Protein AF-A0A238F6R2-F1 (afdb_monomer)

Mean predicted aligned error: 10.14 Å

Structure (mmCIF, N/CA/C/O backbone):
data_AF-A0A238F6R2-F1
#
_entry.id   AF-A0A238F6R2-F1
#
loop_
_atom_site.group_PDB
_atom_site.id
_atom_site.type_symbol
_atom_site.label_atom_id
_atom_site.label_alt_id
_atom_site.label_comp_id
_atom_site.label_asym_id
_atom_site.label_entity_id
_atom_site.label_seq_id
_atom_site.pdbx_PDB_ins_code
_atom_site.Cartn_x
_atom_site.Cartn_y
_atom_site.Cartn_z
_atom_site.occupancy
_atom_site.B_iso_or_equiv
_atom_site.auth_seq_id
_atom_site.auth_comp_id
_atom_site.auth_asym_id
_atom_site.auth_atom_id
_atom_site.pdbx_PDB_model_num
ATOM 1 N N . MET A 1 1 ? -12.306 14.542 40.434 1.00 49.81 1 MET A N 1
ATOM 2 C CA . MET A 1 1 ? -13.164 15.257 39.463 1.00 49.81 1 MET A CA 1
ATOM 3 C C . MET A 1 1 ? -12.364 15.356 38.168 1.00 49.81 1 MET A C 1
ATOM 5 O O . MET A 1 1 ? -11.427 16.124 38.155 1.00 49.81 1 MET A O 1
ATOM 9 N N . GLN A 1 2 ? -12.519 14.541 37.127 1.00 45.25 2 GLN A N 1
ATOM 10 C CA . GLN A 1 2 ? -13.717 13.973 36.511 1.00 45.25 2 GLN A CA 1
ATOM 11 C C . GLN A 1 2 ? -13.408 12.552 35.987 1.00 45.25 2 GLN A C 1
ATOM 13 O O . GLN A 1 2 ? -12.438 12.352 35.265 1.00 45.2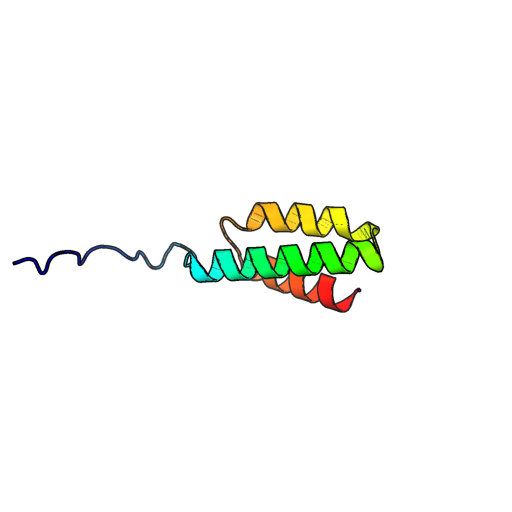5 2 GLN A O 1
ATOM 18 N N . LYS A 1 3 ? -14.240 11.569 36.345 1.00 52.56 3 LYS A N 1
ATOM 19 C CA . LYS A 1 3 ? -14.407 10.309 35.605 1.00 52.56 3 LYS A CA 1
ATOM 20 C C . LYS A 1 3 ? -15.708 10.489 34.837 1.00 52.56 3 LYS A C 1
ATOM 22 O O . LYS A 1 3 ? -16.734 10.467 35.495 1.00 52.56 3 LYS A O 1
ATOM 27 N N . ASN A 1 4 ? -15.644 10.767 33.535 1.00 48.47 4 ASN A N 1
ATOM 28 C CA . ASN A 1 4 ? -16.782 10.776 32.605 1.00 48.47 4 ASN A CA 1
ATOM 29 C C . ASN A 1 4 ? -16.250 10.867 31.166 1.00 48.47 4 ASN A C 1
ATOM 31 O O . ASN A 1 4 ? -16.141 11.959 30.619 1.00 48.47 4 ASN A O 1
ATOM 35 N N . LEU A 1 5 ? -15.902 9.727 30.568 1.00 59.31 5 LEU A N 1
ATOM 36 C CA . LEU A 1 5 ? -15.983 9.552 29.114 1.00 59.31 5 LEU A CA 1
ATOM 37 C C . LEU A 1 5 ? -16.139 8.060 28.784 1.00 59.31 5 LEU A C 1
ATOM 39 O O . LEU A 1 5 ? -15.370 7.471 28.036 1.00 59.31 5 LEU A O 1
ATOM 43 N N . LEU A 1 6 ? -17.120 7.426 29.429 1.00 57.97 6 LEU A N 1
ATOM 44 C CA . LEU A 1 6 ? -17.790 6.276 28.836 1.00 57.97 6 LEU A CA 1
ATOM 45 C C . LEU A 1 6 ? -18.814 6.862 27.867 1.00 57.97 6 LEU A C 1
ATOM 47 O O . LEU A 1 6 ? -19.783 7.436 28.351 1.00 57.97 6 LEU A O 1
ATOM 51 N N . LEU A 1 7 ? -18.589 6.774 26.557 1.00 49.81 7 LEU A N 1
ATOM 52 C CA . LEU A 1 7 ? -19.643 6.466 25.586 1.00 49.81 7 LEU A CA 1
ATOM 53 C C . LEU A 1 7 ? -19.038 6.346 24.180 1.00 49.81 7 LEU A C 1
ATOM 55 O O . LEU A 1 7 ? -18.516 7.309 23.631 1.00 49.81 7 LEU A O 1
ATOM 59 N N . GLU A 1 8 ? -19.171 5.140 23.634 1.00 47.72 8 GLU A N 1
ATOM 60 C CA . GLU A 1 8 ? -19.164 4.825 22.201 1.00 47.72 8 GLU A CA 1
ATOM 61 C C . GLU A 1 8 ? -17.810 4.873 21.486 1.00 47.72 8 GLU A C 1
ATOM 63 O O . GLU A 1 8 ? -17.620 5.567 20.492 1.00 47.72 8 GLU A O 1
ATOM 68 N N . LEU A 1 9 ? -16.892 3.990 21.893 1.00 55.34 9 LEU A N 1
ATOM 69 C CA . LEU A 1 9 ? -16.111 3.290 20.868 1.00 55.34 9 LEU A CA 1
ATOM 70 C C . LEU A 1 9 ? -17.033 2.243 20.250 1.00 55.34 9 LEU A C 1
ATOM 72 O O . LEU A 1 9 ? -17.009 1.067 20.598 1.00 55.34 9 LEU A O 1
ATOM 76 N N . ASP A 1 10 ? -17.923 2.758 19.414 1.00 46.44 10 ASP A N 1
ATOM 77 C CA . ASP A 1 10 ? -18.734 2.019 18.473 1.00 46.44 10 ASP A CA 1
ATOM 78 C C . ASP A 1 10 ? -17.841 1.016 17.723 1.00 46.44 10 ASP A C 1
ATOM 80 O O . ASP A 1 10 ? -16.9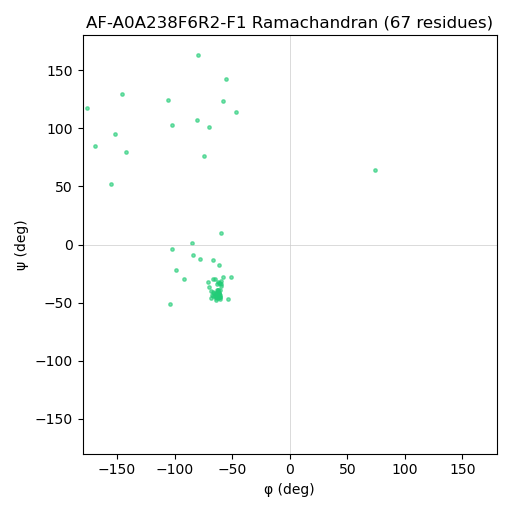41 1.390 16.964 1.00 46.44 10 ASP A O 1
ATOM 84 N N . GLU A 1 11 ? -18.102 -0.270 17.964 1.00 52.97 11 GLU A N 1
ATOM 85 C CA . GLU A 1 11 ? -17.502 -1.443 17.310 1.00 52.97 11 GLU A CA 1
ATOM 86 C C . GLU A 1 11 ? -17.743 -1.475 15.781 1.00 52.97 11 GLU A C 1
ATOM 88 O O . GLU A 1 11 ? -17.447 -2.472 15.126 1.00 52.97 11 GLU A O 1
ATOM 93 N N . SER A 1 12 ? -18.261 -0.394 15.182 1.00 54.94 12 SER A N 1
ATOM 94 C CA . SER A 1 12 ? -18.522 -0.266 13.746 1.00 54.94 12 SER A CA 1
ATOM 95 C C . SER A 1 12 ? -17.489 0.571 12.969 1.00 54.94 12 SER A C 1
ATOM 97 O O . SER A 1 12 ? -17.535 0.617 11.735 1.00 54.94 12 SER A O 1
ATOM 99 N N . THR A 1 13 ? -16.502 1.182 13.640 1.00 55.53 13 THR A N 1
ATOM 100 C CA . THR A 1 13 ? -15.422 1.926 12.964 1.00 55.53 13 THR A CA 1
ATOM 101 C C . THR A 1 13 ? -14.095 1.154 12.993 1.00 55.53 13 THR A C 1
ATOM 103 O O . THR A 1 13 ? -13.632 0.792 14.075 1.00 55.53 13 THR A O 1
ATOM 106 N N . PRO A 1 14 ? -13.445 0.883 11.837 1.00 55.69 14 PRO A N 1
ATOM 107 C CA . PRO A 1 14 ? -12.110 0.293 11.834 1.00 55.69 14 PRO A CA 1
ATOM 108 C C . PRO A 1 14 ? -11.188 1.217 1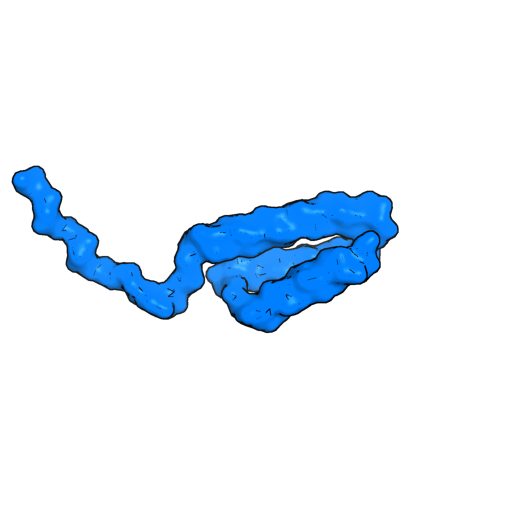2.621 1.00 55.69 14 PRO A C 1
ATOM 110 O O . PRO A 1 14 ? -11.112 2.417 12.343 1.00 55.69 14 PRO A O 1
ATOM 113 N N . THR A 1 15 ? -10.541 0.665 13.642 1.00 65.62 15 THR A N 1
ATOM 114 C CA . THR A 1 15 ? -9.776 1.446 14.614 1.00 65.62 15 THR A CA 1
ATOM 115 C C . THR A 1 15 ? -8.729 2.300 13.894 1.00 65.62 15 THR A C 1
ATOM 117 O O . THR A 1 15 ? -8.097 1.855 12.936 1.00 65.62 15 THR A O 1
ATOM 120 N N . GLU A 1 16 ? -8.490 3.531 14.355 1.00 67.31 16 GLU A N 1
ATOM 121 C CA . GLU A 1 16 ? -7.485 4.438 13.762 1.00 67.31 16 GLU A CA 1
ATOM 122 C C . GLU A 1 16 ? -6.099 3.761 13.610 1.00 67.31 16 GLU A C 1
ATOM 124 O O . GLU A 1 16 ? -5.335 4.031 12.679 1.00 67.31 16 GLU A O 1
ATOM 129 N N . HIS A 1 17 ? -5.810 2.783 14.475 1.00 73.25 17 HIS A N 1
ATOM 130 C CA . HIS A 1 17 ? -4.645 1.902 14.402 1.00 73.25 17 HIS A CA 1
ATOM 131 C C . HIS A 1 17 ? -4.625 0.992 13.159 1.00 73.25 17 HIS A C 1
ATOM 133 O O . HIS A 1 17 ? -3.575 0.821 12.536 1.00 73.25 17 HIS A O 1
ATOM 139 N N . GLU A 1 18 ? -5.754 0.400 12.768 1.00 75.06 18 GLU A N 1
ATOM 140 C CA . GLU A 1 18 ? -5.872 -0.430 11.560 1.00 75.06 18 GLU A CA 1
ATOM 141 C C . GLU A 1 18 ? -5.721 0.401 10.292 1.00 75.06 18 GLU A C 1
ATOM 143 O O . GLU A 1 18 ? -5.015 -0.003 9.365 1.00 75.06 18 GLU A O 1
ATOM 148 N N . ARG A 1 19 ? -6.307 1.598 10.286 1.00 79.19 19 ARG A N 1
ATOM 149 C CA . ARG A 1 19 ? -6.139 2.575 9.211 1.00 79.19 19 ARG A CA 1
ATOM 150 C C . ARG A 1 19 ? -4.682 2.998 9.048 1.00 79.19 19 ARG A C 1
ATOM 152 O O . ARG A 1 19 ? -4.165 3.006 7.931 1.00 79.19 19 ARG A O 1
ATOM 159 N N . THR A 1 20 ? -4.008 3.287 10.158 1.00 82.62 20 THR A N 1
ATOM 160 C CA . THR A 1 20 ? -2.586 3.653 10.162 1.00 82.62 20 THR A CA 1
ATOM 161 C C . THR A 1 20 ? -1.718 2.512 9.632 1.00 82.62 20 THR A C 1
ATOM 163 O O . THR A 1 20 ? -0.885 2.739 8.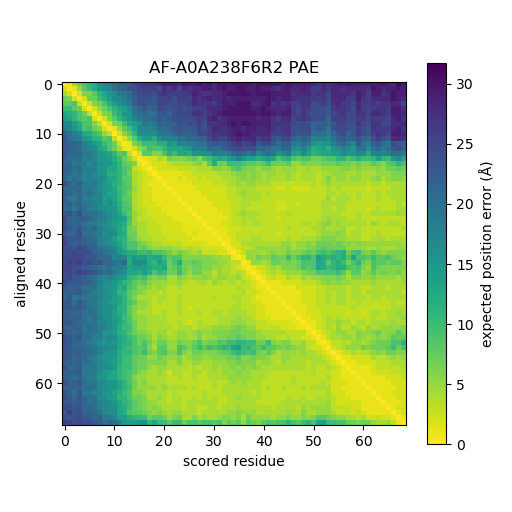753 1.00 82.62 20 THR A O 1
ATOM 166 N N . ARG A 1 21 ? -1.949 1.267 10.081 1.00 84.38 21 ARG A N 1
ATOM 167 C CA . ARG A 1 21 ? -1.224 0.093 9.560 1.00 84.38 21 ARG A CA 1
ATOM 168 C C . ARG A 1 21 ? -1.477 -0.142 8.075 1.00 84.38 21 ARG A C 1
ATOM 170 O O . ARG A 1 21 ? -0.545 -0.476 7.348 1.00 84.38 21 ARG A O 1
ATOM 177 N N . TYR A 1 22 ? -2.710 0.056 7.620 1.00 86.38 22 TYR A N 1
ATOM 178 C CA . TYR A 1 22 ? -3.059 -0.076 6.211 1.00 86.38 22 TYR A CA 1
ATOM 179 C C . TYR A 1 22 ? -2.341 0.976 5.351 1.00 86.38 22 TYR A C 1
ATOM 181 O O . TYR A 1 22 ? -1.731 0.632 4.342 1.00 86.38 22 TYR A O 1
ATOM 189 N N . LEU A 1 23 ? -2.338 2.245 5.772 1.00 84.81 23 LEU A N 1
ATOM 190 C CA . LEU A 1 23 ? -1.618 3.319 5.077 1.00 84.81 23 LEU A CA 1
ATOM 191 C C . LEU A 1 23 ? -0.105 3.084 5.047 1.00 84.81 23 LEU A C 1
ATOM 193 O O . LEU A 1 23 ? 0.521 3.295 4.009 1.00 84.81 23 LEU A O 1
ATOM 197 N N . GLN A 1 24 ?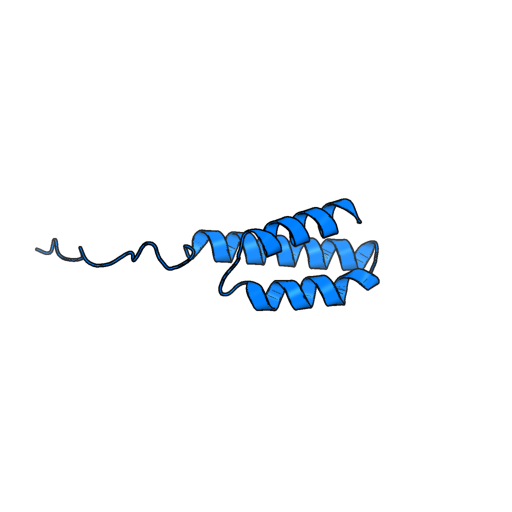 0.478 2.603 6.150 1.00 87.94 24 GLN A N 1
ATOM 198 C CA . GLN A 1 24 ? 1.890 2.219 6.184 1.00 87.94 24 GLN A CA 1
ATOM 199 C C . GLN A 1 24 ? 2.193 1.097 5.186 1.00 87.94 24 GLN A C 1
ATOM 201 O O . GLN A 1 24 ? 3.133 1.225 4.405 1.00 87.94 24 GLN A O 1
ATOM 206 N N . ALA A 1 25 ? 1.371 0.043 5.148 1.00 87.06 25 ALA A N 1
ATOM 207 C CA . ALA A 1 25 ? 1.539 -1.056 4.198 1.00 87.06 25 ALA A CA 1
ATOM 208 C C . ALA A 1 25 ? 1.448 -0.576 2.740 1.00 87.06 25 ALA A C 1
ATOM 210 O O . ALA A 1 25 ? 2.282 -0.953 1.918 1.00 87.06 25 ALA A O 1
ATOM 211 N N . VAL A 1 26 ? 0.481 0.295 2.429 1.00 87.69 26 VAL A N 1
ATOM 212 C CA . VAL A 1 26 ? 0.322 0.911 1.100 1.00 87.69 26 VAL A CA 1
ATOM 213 C C . VAL A 1 26 ? 1.541 1.762 0.726 1.00 87.69 26 VAL A C 1
ATOM 215 O O . VAL A 1 26 ? 2.018 1.671 -0.403 1.00 87.69 26 VAL A O 1
ATOM 218 N N . GLY A 1 27 ? 2.085 2.547 1.660 1.00 88.12 27 GLY A N 1
ATOM 219 C CA . GLY A 1 27 ? 3.289 3.352 1.433 1.00 88.12 27 GLY A CA 1
ATOM 220 C C . GLY A 1 27 ? 4.534 2.501 1.168 1.00 88.12 27 GLY A C 1
ATOM 221 O O . GLY A 1 27 ? 5.270 2.763 0.215 1.00 88.12 27 GLY A O 1
ATOM 222 N N . SER A 1 28 ? 4.740 1.439 1.952 1.00 87.81 28 SER A N 1
ATOM 223 C CA . SER A 1 28 ? 5.828 0.478 1.728 1.00 87.81 28 SER A CA 1
ATOM 224 C C . SER A 1 28 ? 5.702 -0.226 0.376 1.00 87.81 28 SER A C 1
ATOM 226 O O . SER A 1 28 ? 6.690 -0.363 -0.343 1.00 87.81 28 SER A O 1
ATOM 228 N N . LEU A 1 29 ? 4.482 -0.615 -0.002 1.00 86.56 29 LEU A N 1
ATOM 229 C CA . LEU A 1 29 ? 4.174 -1.180 -1.316 1.00 86.56 29 LEU A CA 1
ATOM 230 C C . LEU A 1 29 ? 4.498 -0.214 -2.451 1.00 86.56 29 LEU A C 1
ATOM 232 O O . LEU A 1 29 ? 5.095 -0.620 -3.442 1.00 86.56 29 LEU A O 1
ATOM 236 N N . MET A 1 30 ? 4.124 1.058 -2.307 1.00 86.44 30 MET A N 1
ATOM 237 C CA . MET A 1 30 ? 4.391 2.084 -3.313 1.00 86.44 30 MET A CA 1
ATOM 238 C C . MET A 1 30 ? 5.893 2.273 -3.533 1.00 86.44 30 MET A C 1
ATOM 240 O O . MET A 1 30 ? 6.337 2.364 -4.676 1.00 86.44 30 MET A O 1
ATOM 244 N N . TYR A 1 31 ? 6.675 2.267 -2.451 1.00 86.19 31 TYR A N 1
ATOM 245 C CA . TYR A 1 31 ? 8.132 2.332 -2.528 1.00 86.19 31 TYR A CA 1
ATOM 246 C C . TYR A 1 31 ? 8.729 1.103 -3.228 1.00 86.19 31 TYR A C 1
ATOM 248 O O . TYR A 1 31 ? 9.570 1.244 -4.113 1.00 86.19 31 TYR A O 1
ATOM 256 N N . ALA A 1 32 ? 8.263 -0.100 -2.881 1.00 84.06 32 ALA A N 1
ATOM 257 C CA . ALA A 1 32 ? 8.761 -1.333 -3.484 1.00 84.06 32 ALA A CA 1
ATOM 258 C C . ALA A 1 32 ? 8.391 -1.449 -4.976 1.00 84.06 32 ALA A C 1
ATOM 260 O O . ALA A 1 32 ? 9.246 -1.766 -5.804 1.00 84.06 32 ALA A O 1
ATOM 261 N N . ALA A 1 33 ? 7.149 -1.116 -5.341 1.00 83.69 33 ALA A N 1
ATOM 262 C CA . ALA A 1 33 ? 6.676 -1.148 -6.724 1.00 83.69 33 ALA A CA 1
ATOM 263 C C . ALA A 1 33 ? 7.395 -0.137 -7.628 1.00 83.69 33 ALA A C 1
ATOM 265 O O . ALA A 1 33 ? 7.576 -0.406 -8.813 1.00 83.69 33 ALA A O 1
ATOM 266 N N . LEU A 1 34 ? 7.847 0.997 -7.082 1.00 80.88 34 LEU A N 1
ATOM 267 C CA . LEU A 1 34 ? 8.616 1.985 -7.840 1.00 80.88 34 LEU A CA 1
ATOM 268 C C . LEU A 1 34 ? 9.952 1.417 -8.356 1.00 80.88 34 LEU A C 1
ATOM 270 O O . LEU A 1 34 ? 10.402 1.816 -9.427 1.00 80.88 34 LEU A O 1
ATOM 274 N N . GLY A 1 35 ? 10.572 0.493 -7.612 1.00 80.06 35 GLY A N 1
ATOM 275 C CA . GLY A 1 35 ? 11.871 -0.094 -7.956 1.00 80.06 35 GLY A CA 1
ATOM 276 C C . GLY A 1 35 ? 11.803 -1.379 -8.784 1.00 80.06 35 GLY A C 1
ATOM 277 O O . GLY A 1 35 ? 12.716 -1.642 -9.563 1.00 80.06 35 GLY A O 1
ATOM 278 N N . THR A 1 36 ? 10.748 -2.184 -8.632 1.00 78.75 36 THR A N 1
ATOM 279 C CA . THR A 1 36 ? 10.642 -3.490 -9.307 1.00 78.75 36 THR A CA 1
ATOM 280 C C . THR A 1 36 ? 9.691 -3.457 -10.500 1.00 78.75 36 THR A C 1
ATOM 282 O O . THR A 1 36 ? 10.059 -3.891 -11.592 1.00 78.75 36 THR A O 1
ATOM 285 N N . ARG A 1 37 ? 8.466 -2.947 -10.310 1.00 72.31 37 ARG A N 1
ATOM 286 C CA . ARG A 1 37 ? 7.365 -3.025 -11.282 1.00 72.31 37 ARG A CA 1
ATOM 287 C C . ARG A 1 37 ? 6.392 -1.843 -11.142 1.00 72.31 37 ARG A C 1
ATOM 289 O O . ARG A 1 37 ? 5.417 -1.938 -10.389 1.00 72.31 37 ARG A O 1
ATOM 296 N N . PRO A 1 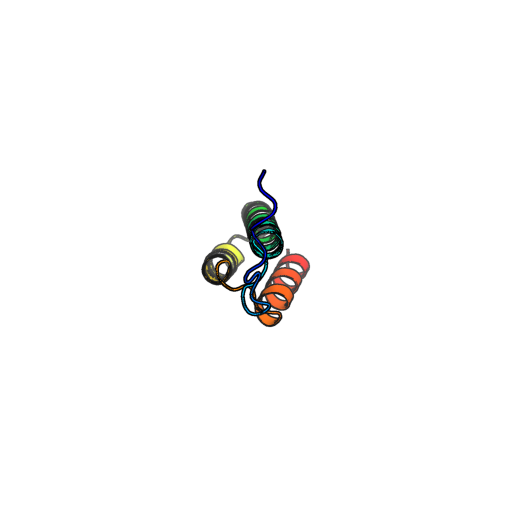38 ? 6.570 -0.767 -11.934 1.00 76.44 38 PRO A N 1
ATOM 297 C CA . PRO A 1 38 ? 5.688 0.403 -11.898 1.00 76.44 38 PRO A CA 1
ATOM 298 C C . PRO A 1 38 ? 4.257 0.111 -12.381 1.00 76.44 38 PRO A C 1
ATOM 300 O O . PRO A 1 38 ? 3.354 0.899 -12.115 1.00 76.44 38 PRO A O 1
ATOM 303 N N . ASP A 1 39 ? 4.025 -1.035 -13.028 1.00 80.38 39 ASP A N 1
ATOM 304 C CA . ASP A 1 39 ? 2.701 -1.501 -13.467 1.00 80.38 39 ASP A CA 1
ATOM 305 C C . ASP A 1 39 ? 1.697 -1.636 -12.300 1.00 80.38 39 ASP A C 1
ATOM 307 O O . ASP A 1 39 ? 0.499 -1.403 -12.447 1.00 80.38 39 ASP A O 1
ATOM 311 N N . LEU A 1 40 ? 2.191 -1.899 -11.083 1.00 81.44 40 LEU A N 1
ATOM 312 C CA . LEU A 1 40 ? 1.362 -2.008 -9.878 1.00 81.44 40 LEU A CA 1
ATOM 313 C C . LEU A 1 40 ? 1.043 -0.664 -9.212 1.00 81.44 40 LEU A C 1
ATOM 315 O O . LEU A 1 40 ? 0.219 -0.621 -8.293 1.00 81.44 40 LEU A O 1
ATOM 319 N N . ALA A 1 41 ? 1.662 0.438 -9.648 1.00 82.19 41 ALA A N 1
ATOM 320 C CA . ALA A 1 41 ? 1.476 1.750 -9.028 1.00 82.19 41 ALA A CA 1
ATOM 321 C C . ALA A 1 41 ? 0.006 2.201 -9.067 1.00 82.19 41 ALA A C 1
ATOM 323 O O . ALA A 1 41 ? -0.496 2.794 -8.104 1.00 82.19 41 ALA A O 1
ATOM 324 N N . TYR A 1 42 ? -0.712 1.862 -10.144 1.00 84.94 42 TYR A N 1
ATOM 325 C CA . TYR A 1 42 ? -2.146 2.121 -10.262 1.00 84.94 42 TYR A CA 1
ATOM 326 C C . TYR A 1 42 ? -2.954 1.340 -9.218 1.00 84.94 42 TYR A C 1
ATOM 328 O O . TYR A 1 42 ? -3.772 1.922 -8.505 1.00 84.94 42 TYR A O 1
ATOM 336 N N . THR A 1 43 ? -2.676 0.044 -9.066 1.00 86.56 43 THR A N 1
ATOM 337 C CA . THR A 1 43 ? -3.340 -0.834 -8.092 1.00 86.56 43 THR A CA 1
ATOM 338 C C . THR A 1 43 ? -3.112 -0.356 -6.658 1.00 86.56 43 THR A C 1
ATOM 340 O O . THR A 1 43 ? -4.051 -0.300 -5.866 1.00 86.56 43 THR A O 1
ATOM 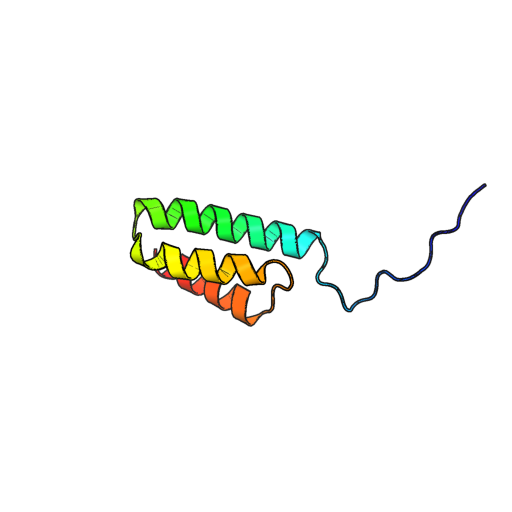343 N N . ILE A 1 44 ? -1.890 0.063 -6.325 1.00 86.38 44 ILE A N 1
ATOM 344 C CA . ILE A 1 44 ? -1.542 0.583 -4.994 1.00 86.38 44 ILE A CA 1
ATOM 345 C C . ILE A 1 44 ? -2.258 1.913 -4.725 1.00 86.38 44 ILE A C 1
ATOM 347 O O . ILE A 1 44 ? -2.861 2.092 -3.666 1.00 86.38 44 ILE A O 1
ATOM 351 N N . SER A 1 45 ? -2.275 2.816 -5.709 1.00 86.81 45 SER A N 1
ATOM 352 C CA . SER A 1 45 ? -3.005 4.090 -5.621 1.00 86.81 45 SER A CA 1
ATOM 353 C C . SER A 1 45 ? -4.515 3.879 -5.484 1.00 86.81 45 SER A C 1
ATOM 355 O O . SER A 1 45 ? -5.200 4.640 -4.799 1.00 86.81 45 SER A O 1
ATOM 357 N N . TYR A 1 46 ? -5.050 2.834 -6.115 1.00 87.75 46 TYR A N 1
ATOM 358 C CA . TYR A 1 46 ? -6.444 2.436 -5.973 1.00 87.75 46 TYR A CA 1
ATOM 359 C C . TYR A 1 46 ? 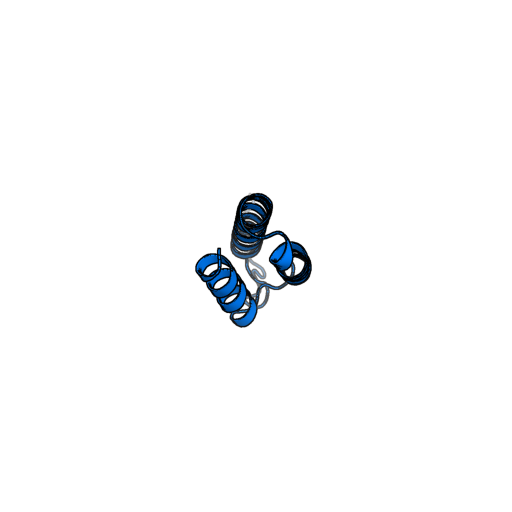-6.731 1.899 -4.564 1.00 87.75 46 TYR A C 1
ATOM 361 O O . TYR A 1 46 ? -7.673 2.360 -3.922 1.00 87.75 46 TYR A O 1
ATOM 369 N N . LEU A 1 47 ? -5.875 1.021 -4.031 1.00 85.56 47 LEU A N 1
ATOM 370 C CA . LEU A 1 47 ? -5.973 0.502 -2.662 1.00 85.56 47 LEU A CA 1
ATOM 371 C C . LEU A 1 47 ? -5.867 1.604 -1.599 1.00 85.56 47 LEU A C 1
ATOM 373 O O . LEU A 1 47 ? -6.557 1.523 -0.580 1.00 85.56 47 LEU A O 1
ATOM 377 N N . ALA A 1 48 ? -5.082 2.657 -1.846 1.00 84.94 48 ALA A N 1
ATOM 378 C CA . ALA A 1 48 ? -4.963 3.815 -0.957 1.00 84.94 48 ALA A CA 1
ATOM 379 C C . ALA A 1 48 ? -6.306 4.533 -0.726 1.00 84.94 48 ALA A C 1
ATOM 381 O O . ALA A 1 48 ? -6.552 5.052 0.363 1.00 84.94 48 ALA A O 1
ATOM 382 N N . LYS A 1 49 ? -7.217 4.519 -1.711 1.00 86.25 49 LYS A N 1
ATOM 383 C CA . LYS A 1 49 ? -8.552 5.136 -1.589 1.00 86.25 49 LYS A CA 1
ATOM 384 C C . LYS A 1 49 ? -9.434 4.415 -0.569 1.00 86.25 49 LYS A C 1
ATOM 386 O O . LYS A 1 49 ? -10.249 5.050 0.098 1.00 86.25 49 LYS A O 1
ATOM 391 N N . PHE A 1 50 ? -9.227 3.111 -0.395 1.00 82.81 50 PHE A N 1
ATOM 392 C CA . PHE A 1 50 ? -9.960 2.282 0.567 1.00 82.81 50 PHE A CA 1
ATOM 393 C C . PHE A 1 50 ? -9.364 2.325 1.977 1.00 82.81 50 PHE A C 1
ATOM 395 O O . PHE A 1 50 ? -9.915 1.724 2.894 1.00 82.81 50 PHE A O 1
ATOM 402 N N . ALA A 1 51 ? -8.300 3.105 2.201 1.00 78.19 51 ALA A N 1
ATOM 403 C CA . ALA A 1 51 ? -7.701 3.268 3.524 1.00 78.19 51 ALA A CA 1
ATOM 404 C C . ALA A 1 51 ? -8.654 3.881 4.562 1.00 78.19 51 ALA A C 1
ATOM 406 O O . ALA A 1 51 ? -8.400 3.789 5.757 1.00 78.19 51 ALA A O 1
ATOM 407 N N . LYS A 1 52 ? -9.749 4.530 4.141 1.00 75.62 52 LYS A N 1
ATOM 408 C CA . LYS A 1 52 ? -10.772 5.050 5.062 1.00 75.62 52 LYS A CA 1
ATOM 409 C C . LYS A 1 52 ? -11.594 3.933 5.718 1.00 75.62 52 LYS A C 1
ATOM 411 O O . LYS A 1 52 ? -12.019 4.103 6.853 1.00 75.62 52 LYS A O 1
ATOM 416 N N . GLN A 1 53 ? -11.807 2.819 5.020 1.00 77.19 53 GLN A N 1
ATOM 417 C CA . GLN A 1 53 ? -12.516 1.639 5.523 1.00 77.19 53 GLN A CA 1
ATOM 418 C C . GLN A 1 53 ? -11.822 0.375 4.993 1.00 77.19 53 GLN A C 1
ATOM 420 O O . GLN A 1 53 ? -12.259 -0.213 3.997 1.00 77.19 53 GLN A O 1
ATOM 425 N N . PRO A 1 54 ? -10.701 -0.029 5.615 1.00 73.88 54 PRO A N 1
ATOM 426 C CA . PRO A 1 54 ? -9.946 -1.187 5.167 1.00 73.88 54 PRO A CA 1
ATOM 427 C C . PRO A 1 54 ? -10.725 -2.478 5.450 1.00 73.88 54 PRO A C 1
ATOM 429 O O . PRO A 1 54 ? -10.752 -2.985 6.564 1.00 73.88 54 PRO A O 1
ATOM 432 N N . GLY A 1 55 ? -11.368 -3.019 4.416 1.00 82.50 55 GLY A N 1
ATOM 433 C CA . GLY A 1 55 ? -11.999 -4.343 4.468 1.00 82.50 55 GLY A CA 1
ATOM 434 C C . GLY A 1 55 ? -11.006 -5.512 4.301 1.00 82.50 55 GLY A C 1
ATOM 435 O O . GLY A 1 55 ? -9.913 -5.321 3.756 1.00 82.50 55 GLY A O 1
ATOM 436 N N . PRO A 1 56 ? -11.394 -6.748 4.671 1.00 80.44 56 PRO A N 1
ATOM 437 C CA . PRO A 1 56 ? -10.545 -7.942 4.561 1.00 80.44 56 PRO A CA 1
ATOM 438 C C . PRO A 1 56 ? -10.097 -8.234 3.121 1.00 80.44 56 PRO A C 1
ATOM 440 O O . PRO A 1 56 ? -8.959 -8.639 2.892 1.00 80.44 56 PRO A O 1
ATOM 443 N N . THR A 1 57 ? -10.945 -7.948 2.130 1.00 84.31 57 THR A N 1
ATOM 444 C CA . THR A 1 57 ? -10.615 -8.086 0.702 1.00 84.31 57 THR A CA 1
ATOM 445 C C . THR A 1 57 ? -9.431 -7.208 0.292 1.00 84.31 57 THR A C 1
ATOM 447 O O . THR A 1 57 ? -8.562 -7.646 -0.461 1.00 84.31 57 THR A O 1
ATOM 450 N N . HIS A 1 58 ? -9.347 -5.986 0.825 1.00 84.25 58 HIS A N 1
ATOM 451 C CA . HIS A 1 58 ? -8.261 -5.053 0.522 1.00 84.25 58 HIS A CA 1
ATOM 452 C C . HIS A 1 58 ? -6.936 -5.517 1.133 1.00 84.25 58 HIS A C 1
ATOM 454 O O . HIS A 1 58 ? -5.888 -5.416 0.498 1.00 84.25 58 HIS A O 1
ATOM 460 N N . TRP A 1 59 ? -6.982 -6.103 2.332 1.00 84.25 59 TRP A N 1
ATOM 461 C CA . TRP A 1 59 ? -5.817 -6.734 2.954 1.00 84.25 59 TRP A CA 1
ATOM 462 C C . TRP A 1 59 ? -5.295 -7.927 2.150 1.00 84.25 59 TRP A C 1
ATOM 464 O O . TRP A 1 59 ? -4.081 -8.086 2.010 1.00 84.25 59 TRP A O 1
ATOM 474 N N . THR A 1 60 ? -6.184 -8.746 1.587 1.00 86.50 60 THR A N 1
ATOM 475 C CA . THR A 1 60 ? -5.788 -9.834 0.681 1.00 86.50 60 THR A CA 1
ATOM 476 C C . THR A 1 60 ? -5.137 -9.286 -0.586 1.00 86.50 60 THR A C 1
ATOM 478 O O . THR A 1 60 ? -4.096 -9.796 -0.992 1.00 86.50 60 THR A O 1
ATOM 481 N N . ALA A 1 61 ? -5.677 -8.211 -1.167 1.00 86.12 61 ALA A N 1
ATOM 482 C CA . ALA A 1 61 ? -5.078 -7.561 -2.331 1.00 86.12 61 ALA A CA 1
ATOM 483 C C . ALA A 1 61 ? -3.670 -7.018 -2.030 1.00 86.12 61 ALA A C 1
ATOM 485 O O . ALA A 1 61 ? -2.749 -7.293 -2.790 1.00 86.12 61 ALA A O 1
ATOM 486 N N . ILE A 1 62 ? -3.469 -6.339 -0.894 1.00 85.75 62 ILE A N 1
ATOM 487 C CA . ILE A 1 62 ? -2.145 -5.880 -0.427 1.00 85.75 62 ILE A CA 1
ATOM 488 C C . ILE A 1 62 ? -1.144 -7.040 -0.361 1.00 85.75 62 ILE A C 1
ATOM 490 O O . ILE A 1 62 ? -0.036 -6.924 -0.880 1.00 85.75 62 ILE A O 1
ATOM 494 N N . LYS A 1 63 ? -1.538 -8.178 0.227 1.00 86.62 63 LYS A N 1
ATOM 495 C CA . LYS A 1 63 ? -0.689 -9.381 0.285 1.00 86.62 63 LYS A CA 1
ATOM 496 C C . LYS A 1 63 ? -0.376 -9.929 -1.105 1.00 86.62 63 LYS A C 1
ATOM 498 O O . LYS A 1 63 ? 0.744 -10.353 -1.352 1.00 86.62 63 LYS A O 1
ATOM 503 N N . HIS A 1 64 ? -1.348 -9.904 -2.010 1.00 86.62 64 HIS A N 1
ATOM 504 C CA . HIS A 1 64 ? -1.172 -10.378 -3.377 1.00 86.62 64 HIS A CA 1
ATOM 505 C C . HIS A 1 64 ? -0.202 -9.494 -4.169 1.00 86.62 64 HIS A C 1
ATOM 507 O O . HIS A 1 64 ? 0.649 -10.009 -4.885 1.00 86.62 64 HIS A O 1
ATOM 513 N N . VAL A 1 65 ? -0.286 -8.170 -3.994 1.00 84.75 65 VAL A N 1
ATOM 514 C CA . VAL A 1 65 ? 0.663 -7.232 -4.606 1.00 84.75 65 VAL A CA 1
ATOM 515 C C . VAL A 1 65 ? 2.061 -7.440 -4.021 1.00 84.75 65 VAL A C 1
ATOM 517 O O . VAL A 1 65 ? 3.006 -7.499 -4.794 1.00 84.75 65 VAL A O 1
ATOM 520 N N . LEU A 1 66 ? 2.192 -7.642 -2.700 1.00 81.12 66 LEU A N 1
ATOM 521 C CA . LEU A 1 66 ? 3.468 -7.970 -2.042 1.00 81.12 66 LEU A CA 1
ATOM 522 C C . LEU A 1 66 ? 4.091 -9.285 -2.537 1.00 81.12 66 LEU A C 1
ATOM 524 O O . LEU A 1 66 ? 5.307 -9.390 -2.565 1.00 81.12 66 LEU A O 1
ATOM 528 N N . LEU A 1 67 ? 3.282 -10.280 -2.907 1.00 81.94 67 LEU A N 1
ATOM 529 C CA . LEU A 1 67 ? 3.758 -11.555 -3.461 1.00 81.94 67 LEU A CA 1
ATOM 530 C C . LEU A 1 67 ? 4.159 -11.467 -4.942 1.00 81.94 67 LEU A C 1
ATOM 532 O O . LEU A 1 67 ? 4.728 -12.416 -5.475 1.00 81.94 67 LEU A O 1
ATOM 536 N N . TYR A 1 68 ? 3.806 -10.377 -5.624 1.00 82.94 68 TYR A N 1
ATOM 537 C CA . TYR A 1 68 ? 4.034 -10.208 -7.059 1.00 82.94 68 TYR A CA 1
ATOM 538 C C . TYR A 1 68 ? 5.286 -9.377 -7.397 1.00 82.94 68 TYR A C 1
ATOM 540 O O . TYR A 1 68 ? 5.800 -9.462 -8.522 1.00 82.94 68 TYR A O 1
ATOM 548 N N . ILE A 1 69 ? 5.748 -8.560 -6.447 1.00 78.38 69 ILE A N 1
ATOM 549 C CA . ILE A 1 69 ? 7.030 -7.835 -6.486 1.00 78.38 69 ILE A CA 1
ATOM 550 C C . ILE A 1 69 ? 8.173 -8.708 -5.982 1.00 78.38 69 ILE A C 1
ATOM 552 O O . ILE A 1 69 ? 9.278 -8.518 -6.533 1.00 78.38 69 ILE A O 1
#

Secondary structure (DSSP, 8-state):
------S---TTS--HHHHHHHHHHHHHHHHHHHHH-GGGHHHHHHHHHGGGS--HHHHHHHHHHHTT-

Nearest PDB structures (foldseek):
  7uwb-assembly1_c  TM=5.795E-01  e=8.153E+00  Citrus x limon

Foldseek 3Di:
DDDDDPDDPPPPFDDVVQLVVQLVLLVVLCVVCVPPPVVCNVVSVVLNVCSRPDDPVSVVVSVVSVVVD

Sequence (69 aa):
MQKNLLLELDESTPTEHE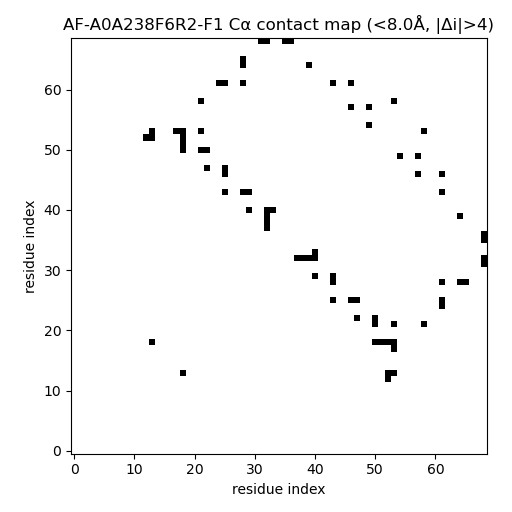RTRYLQAVGSLMYAALGTRPDLAYTISYLAKFAKQPGPTHWTAIKHVLLYI

Solvent-accessible surface area (backbone atoms only — not comparable to full-atom values): 4332 Å² total; per-residue (Å²): 140,83,93,83,82,88,79,77,88,56,93,83,59,82,48,71,66,56,34,50,54,47,49,50,52,45,52,54,48,49,58,52,26,68,76,74,42,61,82,49,48,60,58,45,58,54,54,56,70,41,38,85,65,76,47,72,69,56,55,53,50,53,52,51,53,65,74,71,105

Organism: NCBI:txid269621

pLDDT: mean 76.26, std 13.08, range [45.25, 88.12]

Radius of gyration: 16.0 Å; Cα contacts (8 Å, |Δi|>4): 41; chains: 1; bounding box: 32×27×53 Å